Protein AF-A0A0B6YAI7-F1 (afdb_monomer_lite)

Structure (mmCIF, N/CA/C/O backbone):
data_AF-A0A0B6YAI7-F1
#
_entry.id   AF-A0A0B6YAI7-F1
#
loop_
_atom_site.group_PDB
_atom_site.id
_atom_site.type_symbol
_atom_site.label_atom_id
_atom_site.label_alt_id
_atom_site.label_comp_id
_atom_site.label_asym_id
_atom_site.label_entity_id
_atom_site.label_seq_id
_atom_site.pdbx_PDB_ins_code
_atom_site.Cartn_x
_atom_site.Cartn_y
_atom_site.Cartn_z
_atom_site.occupancy
_atom_site.B_iso_or_equiv
_atom_site.auth_seq_id
_atom_site.auth_comp_id
_atom_site.auth_asym_id
_atom_site.auth_atom_id
_atom_site.pdbx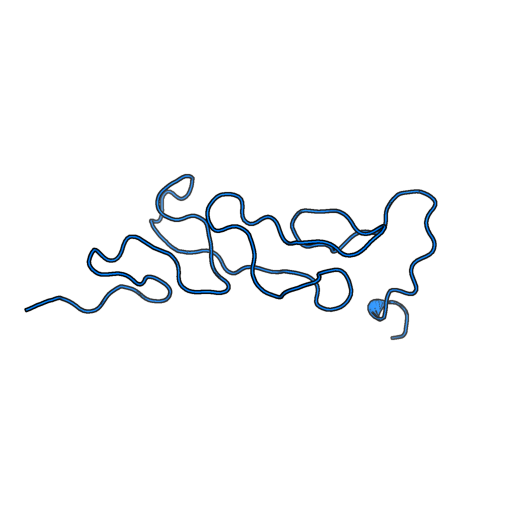_PDB_model_num
ATOM 1 N N . GLY A 1 1 ? -19.845 -9.170 26.505 1.00 74.25 1 GLY A N 1
ATOM 2 C CA . GLY A 1 1 ? -20.142 -9.185 25.059 1.00 74.25 1 GLY A CA 1
ATOM 3 C C . GLY A 1 1 ? -19.164 -8.278 24.349 1.00 74.25 1 GLY A C 1
ATOM 4 O O . GLY A 1 1 ? -18.628 -7.390 25.000 1.00 74.25 1 GLY A O 1
ATOM 5 N N . GLN A 1 2 ? -18.907 -8.517 23.067 1.00 76.69 2 GLN A N 1
ATOM 6 C CA . GLN A 1 2 ? -17.976 -7.719 22.274 1.00 76.69 2 GLN A CA 1
ATOM 7 C C . GLN A 1 2 ? -18.745 -6.742 21.381 1.00 76.69 2 GLN A C 1
ATOM 9 O O . GLN A 1 2 ? -19.683 -7.151 20.700 1.00 76.69 2 GLN A O 1
ATOM 14 N N . CYS A 1 3 ? -18.383 -5.460 21.427 1.00 81.94 3 CYS A N 1
ATOM 15 C CA . CYS A 1 3 ? -18.991 -4.437 20.580 1.00 81.94 3 CYS A CA 1
ATOM 16 C C . CYS A 1 3 ? -18.645 -4.692 19.102 1.00 81.94 3 CYS A C 1
ATOM 18 O O . CYS A 1 3 ? -17.539 -5.165 18.824 1.00 81.94 3 CYS A O 1
ATOM 20 N N . PRO A 1 4 ? -19.548 -4.375 18.156 1.00 89.38 4 PRO A N 1
ATOM 21 C CA . PRO A 1 4 ? -19.203 -4.400 16.742 1.00 89.38 4 PRO A CA 1
ATOM 22 C C . PRO A 1 4 ? -18.100 -3.376 16.456 1.00 89.38 4 PRO A C 1
ATOM 24 O O . PRO A 1 4 ? -18.114 -2.264 16.992 1.00 89.38 4 PRO A O 1
ATOM 27 N N . CYS A 1 5 ? -17.140 -3.757 15.615 1.00 89.56 5 CYS A N 1
ATOM 28 C CA . CYS A 1 5 ? -16.091 -2.851 15.170 1.00 89.56 5 CYS A CA 1
ATOM 29 C C . CYS A 1 5 ? -16.652 -1.769 14.235 1.00 89.56 5 CYS A C 1
ATOM 31 O O . CYS A 1 5 ? -17.716 -1.926 13.631 1.00 89.56 5 CYS A O 1
ATOM 33 N N . LYS A 1 6 ? -15.916 -0.660 14.107 1.00 87.44 6 LYS A N 1
ATOM 34 C CA . LYS A 1 6 ? -16.170 0.341 13.062 1.00 87.44 6 LYS A CA 1
ATOM 35 C C . LYS A 1 6 ? -15.992 -0.285 11.673 1.00 87.44 6 LYS A C 1
ATOM 37 O O . LYS A 1 6 ? -15.293 -1.285 11.522 1.00 87.44 6 LYS A O 1
ATOM 42 N N . SER A 1 7 ? -16.583 0.340 10.656 1.00 89.38 7 SER A N 1
ATOM 43 C CA . SER A 1 7 ? -16.434 -0.095 9.265 1.00 89.38 7 SER A CA 1
ATOM 44 C C . SER A 1 7 ? -14.965 -0.259 8.875 1.00 89.38 7 SER A C 1
ATOM 46 O O . SER A 1 7 ? -14.135 0.593 9.196 1.00 89.38 7 SER A O 1
ATOM 48 N N . ASN A 1 8 ? -14.673 -1.347 8.161 1.00 91.12 8 ASN A N 1
ATOM 49 C CA . ASN A 1 8 ? -13.348 -1.710 7.645 1.00 91.12 8 ASN A CA 1
ATOM 50 C C . ASN A 1 8 ? -12.284 -1.988 8.721 1.00 91.12 8 ASN A C 1
ATOM 52 O O . ASN A 1 8 ? -11.099 -2.085 8.410 1.00 91.12 8 ASN A O 1
ATOM 56 N N . ILE A 1 9 ? -12.703 -2.148 9.980 1.00 90.06 9 ILE A N 1
ATOM 57 C CA . ILE A 1 9 ? -11.859 -2.563 11.098 1.00 90.06 9 ILE A CA 1
ATOM 58 C C . ILE A 1 9 ? -12.365 -3.916 11.607 1.00 90.06 9 ILE A C 1
ATOM 60 O O . ILE A 1 9 ? -13.561 -4.124 11.804 1.00 90.06 9 ILE A O 1
ATOM 64 N N . ILE A 1 10 ? -11.442 -4.843 11.819 1.00 90.75 10 ILE A N 1
ATOM 65 C CA . ILE A 1 10 ? -11.676 -6.226 12.226 1.00 90.75 10 ILE A CA 1
ATOM 66 C C . ILE A 1 10 ? -10.779 -6.595 13.415 1.00 90.75 10 ILE A C 1
ATOM 68 O O . ILE A 1 10 ? -9.991 -5.791 13.913 1.00 90.75 10 ILE A O 1
ATOM 72 N N . GLY A 1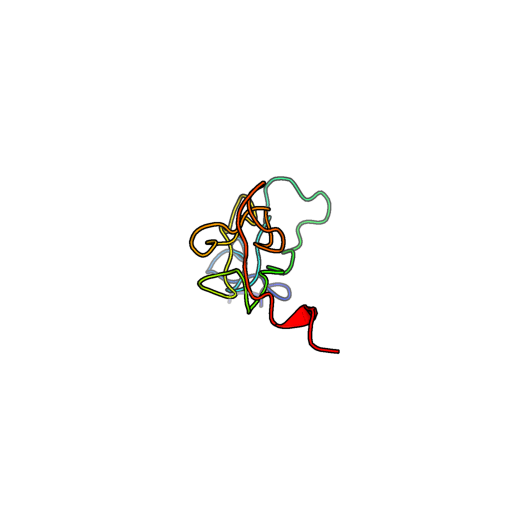 11 ? -10.908 -7.840 13.872 1.00 89.25 11 GLY A N 1
ATOM 73 C CA . GLY A 1 11 ? -10.119 -8.388 14.970 1.00 89.25 11 GLY A CA 1
ATOM 74 C C . GLY A 1 11 ? -10.830 -8.302 16.316 1.00 89.25 11 GLY A C 1
ATOM 75 O O . GLY A 1 11 ? -11.827 -7.602 16.499 1.00 89.25 11 GLY A O 1
ATOM 76 N N . ARG A 1 12 ? -10.307 -9.045 17.296 1.00 89.19 12 ARG A N 1
ATOM 77 C CA . ARG A 1 12 ? -10.910 -9.105 18.633 1.00 89.19 12 ARG A CA 1
ATOM 78 C C . ARG A 1 12 ? -10.823 -7.760 19.369 1.00 89.19 12 ARG A C 1
ATOM 80 O O . ARG A 1 12 ? -11.606 -7.524 20.280 1.00 89.19 12 ARG A O 1
ATOM 87 N N . GLN A 1 13 ? -9.891 -6.890 19.011 1.00 87.69 13 GLN A N 1
ATOM 88 C CA . GLN A 1 13 ? -9.752 -5.583 19.656 1.00 87.69 13 GLN A CA 1
ATOM 89 C C . GLN A 1 13 ? -10.162 -4.424 18.744 1.00 87.69 13 GLN A C 1
ATOM 91 O O . GLN A 1 13 ? -10.074 -3.276 19.165 1.00 87.69 13 GLN A O 1
ATOM 96 N N . CYS A 1 14 ? -10.674 -4.713 17.540 1.00 88.19 14 CYS A N 1
ATOM 97 C CA . CYS A 1 14 ? -10.970 -3.703 16.525 1.00 88.19 14 CYS A CA 1
ATOM 98 C C . CYS A 1 14 ? -9.751 -2.808 16.244 1.00 88.19 14 CYS A C 1
ATOM 100 O O . CYS A 1 14 ? -9.835 -1.581 16.292 1.00 88.19 14 CYS A O 1
ATOM 102 N N . ASP A 1 15 ? -8.615 -3.449 15.992 1.00 85.44 15 ASP A N 1
ATOM 103 C CA . ASP A 1 15 ? -7.294 -2.837 15.855 1.00 85.44 15 ASP A CA 1
ATOM 104 C C . ASP A 1 15 ? -6.623 -3.144 14.510 1.00 85.44 15 ASP A C 1
ATOM 106 O O . ASP A 1 15 ? -5.515 -2.687 14.252 1.00 85.44 15 ASP A O 1
ATOM 110 N N . THR A 1 16 ? -7.296 -3.903 13.644 1.00 88.00 16 THR A N 1
ATOM 111 C CA . THR A 1 16 ? -6.745 -4.375 12.373 1.00 88.00 16 THR A CA 1
ATOM 112 C C . THR A 1 16 ? -7.640 -3.938 11.221 1.00 88.00 16 THR A C 1
ATOM 114 O O . THR A 1 16 ? -8.851 -4.127 11.284 1.00 88.00 16 THR A O 1
ATOM 117 N N . CYS A 1 17 ? -7.081 -3.394 10.139 1.00 91.50 17 CYS A N 1
ATOM 118 C CA . CYS A 1 17 ? -7.869 -3.098 8.941 1.00 91.50 17 CYS A CA 1
ATOM 119 C C . CYS A 1 17 ? -8.294 -4.375 8.206 1.00 91.50 17 CYS A C 1
ATOM 121 O O . CYS A 1 17 ? -7.504 -5.316 8.057 1.00 91.50 17 CYS A O 1
ATOM 123 N N . SER A 1 18 ? -9.528 -4.396 7.697 1.00 93.69 18 SER A N 1
ATOM 124 C CA . SER A 1 18 ? -10.011 -5.467 6.821 1.00 93.69 18 SER A CA 1
ATOM 125 C C . SER A 1 18 ? -9.187 -5.559 5.536 1.00 93.69 18 SER A C 1
ATOM 127 O O . SER A 1 18 ? -8.425 -4.654 5.187 1.00 93.69 18 SER A O 1
ATOM 129 N N . ASP A 1 19 ? -9.286 -6.680 4.829 1.00 93.25 19 ASP A N 1
ATOM 130 C CA . ASP A 1 19 ? -8.605 -6.852 3.542 1.00 93.25 19 ASP A CA 1
ATOM 131 C C . ASP A 1 19 ? -9.060 -5.807 2.527 1.00 93.25 19 ASP A C 1
ATOM 133 O O . ASP A 1 19 ? -10.211 -5.373 2.542 1.00 93.25 19 ASP A O 1
ATOM 137 N 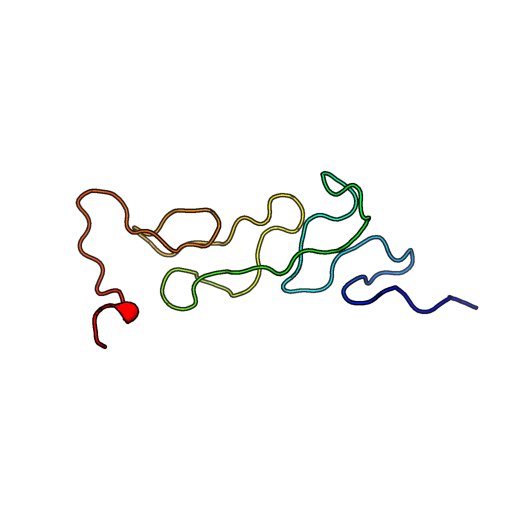N . GLY A 1 20 ? -8.108 -5.334 1.719 1.00 94.00 20 GLY A N 1
ATOM 138 C CA . GLY A 1 20 ? -8.298 -4.158 0.871 1.00 94.00 20 GLY A CA 1
ATOM 139 C C . GLY A 1 20 ? -8.226 -2.817 1.611 1.00 94.00 20 GLY A C 1
ATOM 140 O O . GLY A 1 20 ? -8.557 -1.801 1.010 1.00 94.00 20 GLY A O 1
ATOM 141 N N . TYR A 1 21 ? -7.799 -2.778 2.881 1.00 93.94 21 TYR A N 1
ATOM 142 C CA . TYR A 1 21 ? -7.578 -1.530 3.615 1.00 93.94 21 TYR A CA 1
ATOM 143 C C . TYR A 1 21 ? -6.297 -1.530 4.469 1.00 93.94 21 TYR A C 1
ATOM 145 O O . TYR A 1 21 ? -5.839 -2.586 4.912 1.00 93.94 21 TYR A O 1
ATOM 153 N N . PHE A 1 22 ? -5.758 -0.337 4.747 1.00 92.38 22 PHE A N 1
ATOM 154 C CA . PHE A 1 22 ? -4.499 -0.106 5.474 1.00 92.38 22 PHE A CA 1
ATOM 155 C C . PHE A 1 22 ? -4.541 1.148 6.380 1.00 92.38 22 PHE A C 1
ATOM 157 O O . PHE A 1 22 ? -5.531 1.881 6.397 1.00 92.38 22 PHE A O 1
ATOM 164 N N . SER A 1 23 ? -3.444 1.420 7.102 1.00 81.88 23 SER A N 1
ATOM 165 C CA . SER A 1 23 ? -3.183 2.668 7.855 1.00 81.88 23 SER A CA 1
ATOM 166 C C . SER A 1 23 ? -3.941 2.852 9.186 1.00 81.88 23 SER A C 1
ATOM 168 O O . SER A 1 23 ? -4.324 3.974 9.530 1.00 81.88 23 SER A O 1
ATOM 170 N N . PHE A 1 24 ? -4.110 1.788 9.980 1.00 72.12 24 PHE A N 1
ATOM 171 C CA . PHE A 1 24 ? -4.611 1.875 11.363 1.00 72.12 24 PHE A CA 1
ATOM 172 C C . PHE A 1 24 ? -3.640 1.212 12.356 1.00 72.12 24 PHE A C 1
ATOM 174 O O . PHE A 1 24 ? -3.195 0.101 12.076 1.00 72.12 24 PHE A O 1
ATOM 181 N N . PRO A 1 25 ? -3.347 1.806 13.534 1.00 63.81 25 PRO A N 1
ATOM 182 C CA . PRO A 1 25 ? -3.609 3.190 13.960 1.00 63.81 25 PRO A CA 1
ATOM 183 C C . PRO A 1 25 ? -2.517 4.178 13.497 1.00 63.81 25 PRO A C 1
ATOM 185 O O . PRO A 1 25 ? -2.612 5.383 13.724 1.00 63.81 25 PRO A O 1
ATOM 188 N N . THR A 1 26 ? -1.443 3.684 12.883 1.00 57.59 26 THR A N 1
ATOM 189 C CA . THR A 1 26 ? -0.233 4.466 12.622 1.00 57.59 26 THR A CA 1
ATOM 190 C C . THR A 1 26 ? -0.418 5.380 11.406 1.00 57.59 26 THR A C 1
ATOM 192 O O . THR A 1 26 ? -0.741 4.917 10.318 1.00 57.59 26 THR A O 1
ATOM 195 N N . GLY A 1 27 ? -0.215 6.690 11.587 1.00 58.31 27 GLY A N 1
ATOM 196 C CA . GLY A 1 27 ? -0.199 7.678 10.496 1.00 58.31 27 GLY A CA 1
ATOM 197 C C . GLY A 1 27 ? -1.540 8.340 10.155 1.00 58.31 27 GLY A C 1
ATOM 198 O O . GLY A 1 27 ? -1.555 9.261 9.341 1.00 58.31 27 GLY A O 1
ATOM 199 N N . ASN A 1 28 ? -2.646 7.946 10.799 1.00 64.62 28 ASN A N 1
ATOM 200 C CA . ASN A 1 28 ? -3.971 8.496 10.514 1.00 64.62 28 ASN A CA 1
ATOM 201 C C . ASN A 1 28 ? -4.623 9.150 11.752 1.00 64.62 28 ASN A C 1
ATOM 203 O O . ASN A 1 28 ? -5.105 8.437 12.633 1.00 64.62 28 ASN A O 1
ATOM 207 N N . PRO A 1 29 ? -4.734 10.493 11.819 1.00 67.50 29 PRO A N 1
ATOM 208 C CA . PRO A 1 29 ? -5.330 11.188 12.966 1.00 67.50 29 PRO A CA 1
ATOM 209 C C . PRO A 1 29 ? -6.825 10.888 13.162 1.00 67.50 29 PRO A C 1
ATOM 211 O O . PRO A 1 29 ? -7.391 11.209 14.205 1.00 67.50 29 PRO A O 1
ATOM 214 N N . GLN A 1 30 ? -7.482 10.287 12.170 1.00 71.25 30 GLN A N 1
ATOM 215 C CA . GLN A 1 30 ? -8.908 9.973 12.194 1.00 71.25 30 GLN A CA 1
ATOM 216 C C . GLN A 1 30 ? -9.186 8.535 12.654 1.00 71.25 30 GLN A C 1
ATOM 218 O O . GLN A 1 30 ? -10.360 8.173 12.778 1.00 71.25 30 GLN A O 1
ATOM 223 N N . ASN A 1 31 ? -8.149 7.723 12.929 1.00 75.44 31 ASN A N 1
ATOM 224 C CA . ASN A 1 31 ? -8.286 6.314 13.319 1.00 75.44 31 ASN A CA 1
ATOM 225 C C . ASN A 1 31 ? -9.253 5.561 12.381 1.00 75.44 31 ASN A C 1
ATOM 227 O O . ASN A 1 31 ? -10.199 4.906 12.830 1.00 75.44 31 ASN A O 1
ATOM 231 N N . ASN A 1 32 ? -9.058 5.720 11.069 1.00 83.00 32 ASN A N 1
ATOM 232 C CA . ASN A 1 32 ? -9.813 5.017 10.037 1.00 83.00 32 ASN A CA 1
ATOM 233 C C . ASN A 1 32 ? -8.869 4.211 9.135 1.00 83.00 32 ASN A C 1
ATOM 235 O O . ASN A 1 32 ? -7.667 4.464 9.087 1.00 83.00 32 ASN A O 1
ATOM 239 N N . CYS A 1 33 ? -9.433 3.216 8.460 1.00 90.69 33 CYS A N 1
ATOM 240 C CA . CYS A 1 33 ? -8.722 2.410 7.483 1.00 90.69 33 CYS A CA 1
ATOM 241 C C . CYS A 1 33 ? -8.916 3.010 6.087 1.00 90.69 33 CYS A C 1
ATOM 243 O O . CYS A 1 33 ? -10.050 3.263 5.670 1.00 90.69 33 CYS A O 1
ATOM 245 N N . LEU A 1 34 ? -7.815 3.229 5.374 1.00 90.69 34 LEU A N 1
ATOM 246 C CA . LEU A 1 34 ? -7.795 3.744 4.007 1.00 90.69 34 LEU A CA 1
ATOM 247 C C . LEU A 1 34 ? -7.887 2.585 3.020 1.00 90.69 34 LEU A C 1
ATOM 249 O O . LEU A 1 34 ? -7.322 1.527 3.271 1.00 90.69 34 LEU A O 1
ATOM 253 N N . VAL A 1 35 ? -8.608 2.770 1.915 1.00 93.38 35 VAL A N 1
ATOM 254 C CA . VAL A 1 35 ? -8.759 1.731 0.887 1.00 93.38 35 VAL A CA 1
ATOM 255 C C . VAL A 1 35 ? -7.444 1.521 0.132 1.00 93.38 35 VAL A C 1
ATOM 257 O O . VAL A 1 35 ? -6.772 2.488 -0.229 1.00 93.38 35 VAL A O 1
ATOM 260 N N . CYS A 1 36 ? -7.078 0.264 -0.103 1.00 95.12 36 CYS A N 1
ATOM 261 C CA . CYS A 1 36 ? -6.026 -0.109 -1.038 1.00 95.12 36 CYS A CA 1
ATOM 262 C C . CYS A 1 36 ? -6.512 0.202 -2.454 1.00 95.12 36 CYS A C 1
ATOM 264 O O . CYS A 1 36 ? -7.510 -0.351 -2.905 1.00 95.12 36 CYS A O 1
ATOM 266 N N . ASP A 1 37 ? -5.804 1.081 -3.148 1.00 95.25 37 ASP A N 1
ATOM 267 C CA . ASP A 1 37 ? -6.149 1.519 -4.502 1.00 95.25 37 ASP A CA 1
ATOM 268 C C . ASP A 1 37 ? -5.120 0.960 -5.490 1.00 95.25 37 ASP A C 1
ATOM 270 O O . ASP A 1 37 ? -4.407 1.707 -6.153 1.00 95.25 37 ASP A O 1
ATOM 274 N N . CYS A 1 38 ? -4.940 -0.364 -5.461 1.00 96.06 38 CYS A N 1
ATOM 275 C CA . CYS A 1 38 ? -3.992 -1.059 -6.326 1.00 96.06 38 CYS A CA 1
ATOM 276 C C . CYS A 1 38 ? -4.558 -1.169 -7.742 1.00 96.06 38 CYS A C 1
ATOM 278 O O . CYS A 1 38 ? -5.673 -1.648 -7.922 1.00 96.06 38 CYS A O 1
ATOM 280 N N . ASP A 1 39 ? -3.765 -0.781 -8.734 1.00 93.25 39 ASP A N 1
ATOM 281 C CA . ASP A 1 39 ? -4.113 -0.870 -10.145 1.00 93.25 39 ASP A CA 1
ATOM 282 C C . ASP A 1 39 ? -4.295 -2.335 -10.573 1.00 93.25 39 ASP A C 1
ATOM 284 O O . ASP A 1 39 ? -3.381 -3.149 -10.417 1.00 93.25 39 ASP A O 1
ATOM 288 N N . ASP A 1 40 ? -5.461 -2.699 -11.108 1.00 91.25 40 ASP A N 1
ATOM 289 C CA . ASP A 1 40 ? -5.768 -4.083 -11.505 1.00 91.25 40 ASP A CA 1
ATOM 290 C C . ASP A 1 40 ? -4.857 -4.591 -12.642 1.00 91.25 40 ASP A C 1
ATOM 292 O O . ASP A 1 40 ? -4.542 -5.787 -12.726 1.00 91.25 40 ASP A O 1
ATOM 296 N N . GLY A 1 41 ? -4.405 -3.693 -13.523 1.00 88.94 41 GLY A N 1
ATOM 297 C CA . GLY A 1 41 ? -3.512 -4.015 -14.636 1.00 88.94 41 GLY A CA 1
ATOM 298 C C . GLY A 1 41 ? -2.048 -4.150 -14.212 1.00 88.94 41 GLY A C 1
ATOM 299 O O . GLY A 1 41 ? -1.316 -4.992 -14.748 1.00 88.94 41 GLY A O 1
ATOM 300 N N . GLY A 1 42 ? -1.629 -3.345 -13.240 1.00 91.25 42 GLY A N 1
ATOM 301 C CA . GLY A 1 42 ? -0.253 -3.161 -12.804 1.00 91.25 42 GLY A CA 1
ATOM 302 C C . GLY A 1 42 ? 0.117 -3.890 -11.514 1.00 91.25 42 GLY A C 1
ATOM 303 O O . GLY A 1 42 ? 1.304 -4.104 -11.261 1.00 91.25 42 GLY A O 1
ATOM 304 N N . SER A 1 43 ? -0.854 -4.321 -10.712 1.00 95.19 43 SER A N 1
ATOM 305 C CA . SER A 1 43 ? -0.634 -5.056 -9.463 1.00 95.19 43 SER A CA 1
ATOM 306 C C . SER A 1 43 ? -0.892 -6.563 -9.597 1.00 95.19 43 SER A C 1
ATOM 308 O O . SER A 1 43 ? -1.530 -7.057 -10.532 1.00 95.19 43 SER A O 1
ATOM 310 N N . ASN A 1 44 ? -0.336 -7.332 -8.663 1.00 95.19 44 ASN A N 1
ATOM 311 C CA . ASN A 1 44 ? -0.588 -8.769 -8.526 1.00 95.19 44 ASN A CA 1
ATOM 312 C C . ASN A 1 44 ? -1.823 -9.067 -7.660 1.00 95.19 44 ASN A C 1
ATOM 314 O O . ASN A 1 44 ? -2.255 -10.215 -7.591 1.00 95.19 44 ASN A O 1
ATOM 318 N N . SER A 1 45 ? -2.339 -8.067 -6.942 1.00 94.25 45 SER A N 1
ATOM 319 C CA . SER A 1 45 ? -3.432 -8.198 -5.981 1.00 94.25 45 SER A CA 1
ATOM 320 C C . SER A 1 45 ? -4.044 -6.831 -5.697 1.00 94.25 45 SER A C 1
ATOM 322 O O . SER A 1 45 ? -3.327 -5.836 -5.627 1.00 94.25 45 SER A O 1
ATOM 324 N N . THR A 1 46 ? -5.346 -6.814 -5.420 1.00 93.00 46 THR A N 1
ATOM 325 C CA . THR A 1 46 ? -6.069 -5.639 -4.914 1.00 93.00 46 THR A CA 1
ATOM 326 C C . THR A 1 46 ? -5.765 -5.342 -3.441 1.00 93.00 46 THR A C 1
ATOM 328 O O . THR A 1 46 ? -6.174 -4.312 -2.905 1.00 93.00 46 THR A O 1
ATOM 331 N N . PHE A 1 47 ? -5.042 -6.234 -2.756 1.00 95.38 47 PHE A N 1
ATOM 332 C CA . PHE A 1 47 ? -4.588 -6.028 -1.385 1.00 95.38 47 PHE A CA 1
ATOM 333 C C . PHE A 1 47 ? -3.228 -5.338 -1.351 1.00 95.38 47 PHE A C 1
ATOM 335 O O . PHE A 1 47 ? -2.311 -5.672 -2.102 1.00 95.38 47 PHE A O 1
ATOM 342 N N . CYS A 1 48 ? -3.093 -4.420 -0.403 1.00 95.12 48 CYS A N 1
ATOM 343 C CA . CYS A 1 48 ? -1.870 -3.700 -0.115 1.00 95.12 48 CYS A CA 1
ATOM 344 C C . CYS A 1 48 ? -1.350 -4.040 1.283 1.00 95.12 48 CYS A C 1
ATOM 346 O O . CYS A 1 48 ? -2.059 -4.614 2.117 1.00 95.12 48 CYS A O 1
ATOM 348 N N . ASP A 1 49 ? -0.091 -3.695 1.529 1.00 93.81 49 ASP A N 1
ATOM 349 C CA . ASP A 1 49 ? 0.515 -3.797 2.849 1.00 93.81 49 ASP A CA 1
ATOM 350 C C . ASP A 1 49 ? -0.279 -2.989 3.893 1.00 93.81 49 ASP A C 1
ATOM 352 O O . ASP A 1 49 ? -0.640 -1.834 3.665 1.00 93.81 49 ASP A O 1
ATOM 356 N N . LYS A 1 50 ? -0.562 -3.601 5.049 1.00 89.81 50 LYS A N 1
ATOM 357 C CA . LYS A 1 50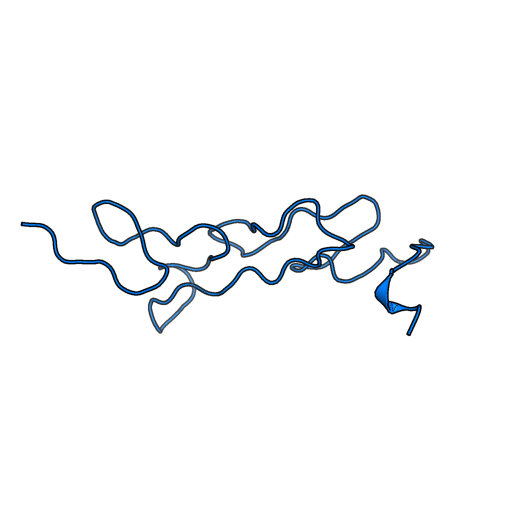 ? -1.491 -3.050 6.054 1.00 89.81 50 LYS A CA 1
ATOM 358 C C . LYS A 1 50 ? -0.956 -1.796 6.750 1.00 89.81 50 LYS A C 1
ATOM 360 O O . LYS A 1 50 ? -1.756 -1.014 7.269 1.00 89.81 50 LYS A O 1
ATOM 365 N N . GLU A 1 51 ? 0.361 -1.603 6.758 1.00 87.06 51 GLU A N 1
ATOM 366 C CA . GLU A 1 51 ? 1.010 -0.456 7.394 1.00 87.06 51 GLU A CA 1
ATOM 367 C C . GLU A 1 51 ? 1.300 0.656 6.382 1.00 87.06 51 GLU A C 1
ATOM 369 O O . GLU A 1 51 ? 0.896 1.799 6.584 1.00 87.06 51 GLU A O 1
ATOM 374 N N . SER A 1 52 ? 1.974 0.325 5.280 1.00 89.31 52 SER A N 1
ATOM 375 C CA . SER A 1 52 ? 2.453 1.293 4.286 1.00 89.31 52 SER A CA 1
ATOM 376 C C . SER A 1 52 ? 1.451 1.604 3.175 1.00 89.31 52 SER A C 1
ATOM 378 O O . SER A 1 52 ? 1.583 2.630 2.508 1.00 89.31 52 SER A O 1
ATOM 380 N N . GLY A 1 53 ? 0.475 0.724 2.937 1.00 92.94 53 GLY A N 1
ATOM 381 C CA . GLY A 1 53 ? -0.422 0.816 1.786 1.00 92.94 53 GLY A CA 1
ATOM 382 C C . GLY A 1 53 ? 0.234 0.456 0.454 1.00 92.94 53 GLY A C 1
ATOM 383 O O . GLY A 1 53 ? -0.350 0.706 -0.598 1.00 92.94 53 GLY A O 1
ATOM 384 N N . GLN A 1 54 ? 1.444 -0.111 0.468 1.00 95.38 54 GLN A N 1
ATOM 385 C CA . GLN A 1 54 ? 2.162 -0.481 -0.747 1.00 95.38 54 GLN A CA 1
ATOM 386 C C . GLN A 1 54 ? 1.526 -1.708 -1.408 1.00 95.38 54 GLN A C 1
ATOM 388 O O . GLN A 1 54 ? 1.415 -2.778 -0.806 1.00 95.38 54 GLN A O 1
ATOM 393 N N . CYS A 1 55 ? 1.152 -1.565 -2.675 1.00 96.81 55 CYS A N 1
ATOM 394 C CA . CYS A 1 55 ? 0.681 -2.661 -3.509 1.00 96.81 55 CYS A CA 1
ATOM 395 C C . CYS A 1 55 ? 1.847 -3.518 -4.027 1.00 96.81 55 CYS A C 1
ATOM 397 O O . CYS A 1 55 ? 2.966 -3.036 -4.242 1.00 96.81 55 CYS A O 1
ATOM 399 N N . SER A 1 56 ? 1.574 -4.803 -4.265 1.00 96.31 56 SER A N 1
ATOM 400 C CA . SER A 1 56 ? 2.526 -5.708 -4.915 1.00 96.31 56 SER A CA 1
ATOM 401 C C . SER A 1 56 ? 2.478 -5.510 -6.428 1.00 96.31 56 SER A C 1
ATOM 403 O O . SER A 1 56 ? 1.545 -5.974 -7.083 1.00 96.31 56 SER A O 1
ATOM 405 N N . CYS A 1 57 ? 3.471 -4.820 -6.985 1.00 95.50 57 CYS A N 1
ATOM 406 C CA . CYS A 1 57 ? 3.491 -4.494 -8.409 1.00 95.50 57 CYS A CA 1
ATOM 407 C C . CYS A 1 57 ? 3.991 -5.648 -9.277 1.00 95.50 57 CYS A C 1
ATOM 409 O O . CYS A 1 57 ? 4.849 -6.444 -8.882 1.00 95.50 57 CYS A O 1
ATOM 411 N N . ARG A 1 58 ? 3.454 -5.722 -10.496 1.00 93.62 58 ARG A N 1
ATOM 412 C CA . ARG A 1 58 ? 3.961 -6.579 -11.567 1.00 93.62 58 ARG A CA 1
ATOM 413 C C . ARG A 1 58 ? 5.330 -6.094 -12.034 1.00 93.62 58 ARG A C 1
ATOM 415 O O . ARG A 1 58 ? 5.756 -4.972 -11.762 1.00 93.62 58 ARG A O 1
ATOM 422 N N . ALA A 1 59 ? 6.021 -6.955 -12.776 1.00 92.44 59 ALA A N 1
ATOM 423 C CA . ALA A 1 59 ? 7.313 -6.616 -13.352 1.00 92.44 59 ALA A CA 1
ATOM 424 C C . ALA A 1 59 ? 7.225 -5.333 -14.197 1.00 92.44 59 ALA A C 1
ATOM 426 O O . ALA A 1 59 ? 6.343 -5.193 -15.043 1.00 92.44 59 ALA A O 1
ATOM 427 N N . ASN A 1 60 ? 8.182 -4.428 -13.987 1.00 90.81 60 ASN A N 1
ATOM 428 C CA . ASN A 1 60 ? 8.288 -3.126 -14.654 1.00 90.81 60 ASN A CA 1
ATOM 429 C C . ASN A 1 60 ? 7.182 -2.109 -14.332 1.00 90.81 60 ASN A C 1
ATOM 431 O O . ASN A 1 60 ? 7.084 -1.092 -15.018 1.00 90.81 60 ASN A O 1
ATOM 435 N N . ILE A 1 61 ? 6.398 -2.350 -13.282 1.00 93.56 61 ILE A N 1
ATOM 436 C CA . ILE A 1 61 ? 5.431 -1.404 -12.728 1.00 93.56 61 ILE A CA 1
ATOM 437 C C . ILE A 1 61 ? 5.919 -0.920 -11.359 1.00 93.56 61 ILE A C 1
ATOM 439 O O . ILE A 1 61 ? 6.560 -1.657 -10.611 1.00 93.56 61 ILE A O 1
ATOM 443 N N . THR A 1 62 ? 5.636 0.335 -11.039 1.00 93.62 62 THR A N 1
ATOM 444 C CA . THR A 1 62 ? 6.071 1.043 -9.838 1.00 93.62 62 THR A CA 1
ATOM 445 C C . THR A 1 62 ? 4.976 1.984 -9.327 1.00 93.62 62 THR A C 1
ATOM 447 O O . THR A 1 62 ? 3.906 2.110 -9.922 1.00 93.62 62 THR A O 1
ATOM 450 N N . GLY A 1 63 ? 5.251 2.656 -8.208 1.00 93.38 63 GLY A N 1
ATOM 451 C CA . GLY A 1 63 ? 4.292 3.467 -7.461 1.00 93.38 63 GLY A CA 1
ATOM 452 C C . GLY A 1 63 ? 3.635 2.685 -6.323 1.00 93.38 63 GLY A C 1
ATOM 453 O O . GLY A 1 63 ? 3.636 1.455 -6.306 1.00 93.38 63 GLY A O 1
ATOM 454 N N . SER A 1 64 ? 3.059 3.401 -5.356 1.00 94.12 64 SER A N 1
ATOM 455 C CA . SER A 1 64 ? 2.349 2.770 -4.233 1.00 94.12 64 SER A CA 1
ATOM 456 C C . SER A 1 64 ? 1.114 1.997 -4.674 1.00 94.12 64 SER A C 1
ATOM 458 O O . SER A 1 64 ? 0.776 0.991 -4.062 1.00 94.12 64 SER A O 1
ATOM 460 N N . LYS A 1 65 ? 0.505 2.443 -5.773 1.00 95.31 65 LYS A N 1
ATOM 461 C CA . LYS A 1 65 ? -0.688 1.873 -6.396 1.00 95.31 65 LYS A CA 1
ATOM 462 C C . LYS A 1 65 ? -0.384 0.966 -7.585 1.00 95.31 65 LYS A C 1
ATOM 464 O O . LYS A 1 65 ? -1.302 0.394 -8.145 1.00 95.31 65 LYS A O 1
ATOM 469 N N . CYS A 1 66 ? 0.884 0.818 -7.972 1.00 95.06 66 CYS A N 1
ATOM 470 C CA . CYS A 1 66 ? 1.270 0.125 -9.204 1.00 95.06 66 CYS A CA 1
ATOM 471 C C . CYS A 1 66 ? 0.657 0.746 -10.473 1.00 95.06 66 CYS A C 1
ATOM 473 O O . CYS A 1 66 ? 0.291 0.044 -11.405 1.00 95.06 66 CYS A O 1
ATOM 475 N N . ASP A 1 67 ? 0.571 2.074 -10.501 1.00 92.38 67 ASP A N 1
ATOM 476 C CA . ASP A 1 67 ? -0.083 2.877 -11.540 1.00 92.38 67 ASP A CA 1
ATOM 477 C C . ASP A 1 67 ? 0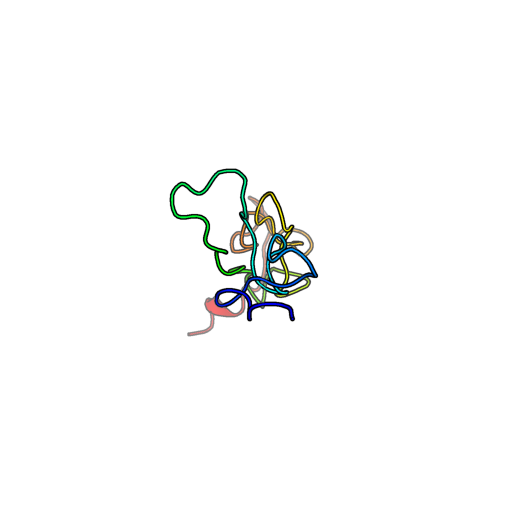.897 3.434 -12.587 1.00 92.38 67 ASP A C 1
ATOM 479 O O . ASP A 1 67 ? 0.527 4.203 -13.473 1.00 92.38 67 ASP A O 1
ATOM 483 N N . ARG A 1 68 ? 2.191 3.114 -12.465 1.00 91.50 68 ARG A N 1
ATOM 484 C CA . ARG A 1 68 ? 3.255 3.720 -13.274 1.00 91.50 68 ARG A CA 1
ATOM 485 C C . ARG A 1 68 ? 4.196 2.672 -13.836 1.00 91.50 68 ARG A C 1
ATOM 487 O O . ARG A 1 68 ? 4.681 1.818 -13.109 1.00 91.50 68 ARG A O 1
ATOM 494 N N . ALA A 1 69 ? 4.534 2.777 -15.116 1.00 90.06 69 ALA A N 1
ATOM 495 C CA . ALA A 1 69 ? 5.599 1.971 -15.703 1.00 90.06 69 ALA A CA 1
ATOM 496 C C . ALA A 1 69 ? 6.986 2.492 -15.291 1.00 90.06 69 ALA A C 1
ATOM 498 O O . ALA A 1 69 ? 7.203 3.698 -15.144 1.00 90.06 69 ALA A O 1
ATOM 499 N N . ASN A 1 70 ? 7.951 1.585 -15.152 1.00 90.31 70 ASN A N 1
ATOM 500 C CA . ASN A 1 70 ? 9.355 1.949 -14.998 1.00 90.31 70 ASN A CA 1
ATOM 501 C C . ASN A 1 70 ? 9.853 2.702 -16.236 1.00 90.31 70 ASN A C 1
ATOM 503 O O . ASN A 1 70 ? 9.548 2.330 -17.373 1.00 90.31 70 ASN A O 1
ATOM 507 N N . ALA A 1 71 ? 10.682 3.722 -16.009 1.00 86.44 71 ALA A N 1
ATOM 508 C CA . ALA A 1 71 ? 11.265 4.520 -17.079 1.00 86.44 71 ALA A CA 1
ATOM 509 C C . ALA A 1 71 ? 11.990 3.630 -18.105 1.00 86.44 71 ALA A C 1
ATOM 511 O O . ALA A 1 71 ? 12.809 2.789 -17.741 1.00 86.44 71 ALA A O 1
ATOM 512 N N . GLY A 1 72 ? 11.676 3.820 -19.389 1.00 81.94 72 GLY A N 1
ATOM 513 C CA . GLY A 1 72 ? 12.267 3.049 -20.487 1.00 81.94 72 GLY A CA 1
ATOM 514 C C . GLY A 1 72 ? 11.631 1.678 -20.737 1.00 81.94 72 GLY A C 1
ATOM 515 O O . GLY A 1 72 ? 12.099 0.962 -21.620 1.00 81.94 72 GLY A O 1
ATOM 516 N N . THR A 1 73 ? 10.566 1.315 -20.016 1.00 80.06 73 THR A N 1
ATOM 517 C CA . THR A 1 73 ? 9.831 0.067 -20.264 1.00 80.06 73 THR A CA 1
ATOM 518 C C . THR A 1 73 ? 8.567 0.339 -21.069 1.00 80.06 73 THR A C 1
ATOM 520 O O . THR A 1 73 ? 7.800 1.241 -20.740 1.00 80.06 73 THR A O 1
ATOM 523 N N . PHE A 1 74 ? 8.312 -0.478 -22.089 1.00 77.38 74 PHE A N 1
ATOM 524 C CA . PHE A 1 74 ? 7.020 -0.504 -22.765 1.00 77.38 74 PHE A CA 1
ATOM 525 C C . PHE A 1 74 ? 6.115 -1.498 -22.049 1.00 77.38 74 PHE A C 1
ATOM 527 O O . PHE A 1 74 ? 6.362 -2.703 -22.072 1.00 77.38 74 PHE A O 1
ATOM 534 N N . VAL A 1 75 ? 5.069 -0.986 -21.414 1.00 70.38 75 VAL A N 1
ATOM 535 C CA . VAL A 1 75 ? 3.983 -1.802 -20.881 1.00 70.38 75 VAL A CA 1
ATOM 536 C C . VAL A 1 75 ? 2.757 -1.495 -21.724 1.00 70.38 75 VAL A C 1
ATOM 538 O O . VAL A 1 75 ? 2.420 -0.328 -21.916 1.00 70.38 75 VAL A O 1
ATOM 541 N N . ALA A 1 76 ? 2.092 -2.532 -22.228 1.00 67.19 76 ALA A N 1
ATOM 542 C CA . ALA A 1 76 ? 0.747 -2.393 -22.768 1.00 67.19 76 ALA A CA 1
ATOM 543 C C . ALA A 1 76 ? -0.210 -2.141 -21.592 1.00 67.19 76 ALA A C 1
ATOM 545 O O . ALA A 1 76 ? -0.840 -3.068 -21.087 1.00 67.19 76 ALA A O 1
ATOM 546 N N . LEU A 1 77 ? -0.233 -0.906 -21.086 1.00 63.69 77 LEU A N 1
ATOM 547 C CA . LEU A 1 77 ? -1.227 -0.480 -20.109 1.00 63.69 77 LEU A CA 1
ATOM 548 C C . LEU A 1 77 ? -2.581 -0.523 -20.812 1.00 63.69 77 LEU A C 1
ATOM 550 O O . LEU A 1 77 ? -2.776 0.131 -21.842 1.00 63.69 77 LEU A O 1
ATOM 554 N N . VAL A 1 78 ? -3.492 -1.329 -20.268 1.00 61.47 78 VAL A N 1
ATOM 555 C CA . VAL A 1 78 ? -4.833 -1.534 -20.830 1.00 61.47 78 VAL A CA 1
ATOM 556 C C . VAL A 1 78 ? -5.610 -0.208 -20.885 1.00 61.47 78 VAL A C 1
ATOM 558 O O . VAL A 1 78 ? -6.465 -0.038 -21.747 1.00 61.47 78 VAL A O 1
ATOM 561 N N . ASP A 1 79 ? -5.225 0.769 -20.057 1.00 56.41 79 ASP A N 1
ATOM 562 C CA . ASP A 1 79 ? -5.824 2.109 -19.962 1.00 56.41 79 ASP A CA 1
ATOM 563 C C . ASP A 1 79 ? -5.494 3.040 -21.138 1.00 56.41 79 ASP A C 1
ATOM 565 O O . ASP A 1 79 ? -6.036 4.137 -21.229 1.00 56.41 79 ASP A O 1
ATOM 569 N N . THR A 1 80 ? -4.613 2.632 -22.057 1.00 54.09 80 THR A N 1
ATOM 570 C CA . THR A 1 80 ? -4.321 3.408 -23.282 1.00 54.09 80 THR A CA 1
ATOM 571 C C . THR A 1 80 ? -5.193 3.020 -24.480 1.00 54.09 80 THR A C 1
ATOM 573 O O . THR A 1 80 ? -5.009 3.558 -25.569 1.00 54.09 80 THR A O 1
ATOM 576 N N . 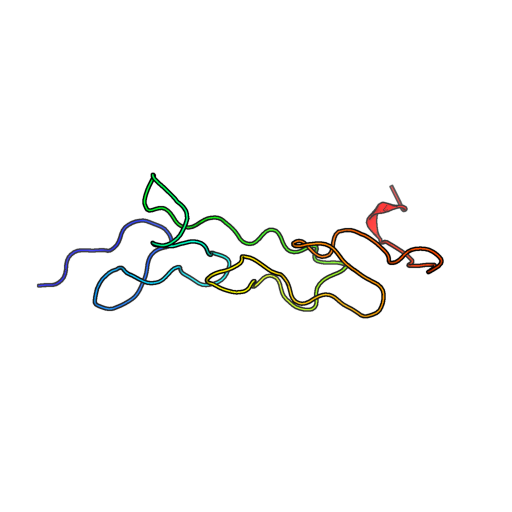LEU A 1 81 ? -6.146 2.097 -24.294 1.00 53.47 81 LEU A N 1
ATOM 577 C CA . LEU A 1 81 ? -7.042 1.587 -25.342 1.00 53.47 81 LEU A CA 1
ATOM 578 C C . LEU A 1 81 ? -8.440 2.241 -25.365 1.00 53.47 81 LEU A C 1
ATOM 580 O O . LEU A 1 81 ? -9.337 1.700 -26.012 1.00 53.47 81 LEU A O 1
ATOM 584 N N . THR A 1 82 ? -8.641 3.383 -24.699 1.00 52.91 82 THR A N 1
ATOM 585 C CA . THR A 1 82 ? -9.898 4.161 -24.765 1.00 52.91 82 THR A CA 1
ATOM 586 C C . THR A 1 82 ? -9.792 5.376 -25.667 1.00 52.91 82 THR A C 1
ATOM 588 O O . THR A 1 82 ? -8.868 6.187 -25.428 1.00 52.91 82 THR A O 1
#

InterPro domains:
  IPR002049 Laminin-type EGF domain [PF00053] (1-33)
  IPR002049 Laminin-type EGF domain [PF00053] (36-74)
  IPR002049 Laminin-type EGF domain [PS01248] (3-38)
  IPR002049 Laminin-type EGF domain [PS50027] (1-35)
  IPR002049 Laminin-type EGF domain [PS50027] (36-82)
  IPR002049 Laminin-type EGF domain [SM00180] (1-33)
  IPR002049 Laminin-type EGF domain [SM00180] (36-78)
  IPR002049 Laminin-type EGF domain [cd00055] (1-26)
  IPR002049 Laminin-type EGF domain [cd00055] (36-74)
  IPR050440 Laminin/Netrin Extracellular Matrix [PTHR10574] (1-74)

Organism: NCBI:txid1028688

Radius of gyration: 15.71 Å; chains: 1; bounding box: 32×20×50 Å

Foldseek 3Di:
DQDDADPQFDDSVSQFGHFQWACAPHPDPVRDTDGLQADPQFAPDSGADRYPSATHGDPQFDDSRSPDGHPPDDDVPVVVVD

pLDDT: mean 85.18, std 12.11, range [52.91, 96.81]

Secondary structure (DSSP, 8-state):
-PPPPPTTEETTTT-EEPTTEE--STT-TT--PEEP---TTTEEEEEE-TTT--EEEPTTEESTTS-EEPTT-----GGG--

Sequence (82 aa):
GQCPCKSNIIGRQCDTCSDGYFSFPTGNPQNNCLVCDCDDGGSNSTFCDKESGQCSCRANITGSKCDRANAGTFVALVDTLT